Protein AF-D4CL97-F1 (afdb_monomer_lite)

Sequence (108 aa):
MAITSFSILLARKRGILSPALLASEILDQLEDGDRILISEGCTHQRQCGDIGSVQLPRLLKSYTGKELCFRFSSGRSFPEKSELSSFRLSIYCGACDFKKQGVVVWEH

Structure (mmCIF, N/CA/C/O backbone):
data_AF-D4CL97-F1
#
_entry.id   AF-D4CL97-F1
#
loop_
_atom_site.group_PDB
_atom_site.id
_atom_site.type_symbol
_atom_site.label_atom_id
_atom_site.label_alt_id
_atom_site.label_comp_id
_atom_site.label_asym_id
_atom_site.label_entity_id
_atom_site.label_seq_id
_atom_site.pdbx_PDB_ins_code
_atom_site.Cartn_x
_atom_site.Cartn_y
_atom_site.Cartn_z
_atom_site.occupancy
_atom_site.B_iso_or_equiv
_atom_site.auth_seq_id
_atom_site.auth_comp_id
_atom_site.auth_asym_id
_atom_site.auth_atom_id
_atom_site.pdbx_PDB_model_num
ATOM 1 N N . MET A 1 1 ? -3.916 -26.891 -12.371 1.00 56.81 1 MET A N 1
ATOM 2 C CA . MET A 1 1 ? -3.296 -25.929 -13.311 1.00 56.81 1 MET A CA 1
ATOM 3 C C . MET A 1 1 ? -2.985 -24.663 -12.528 1.00 56.81 1 MET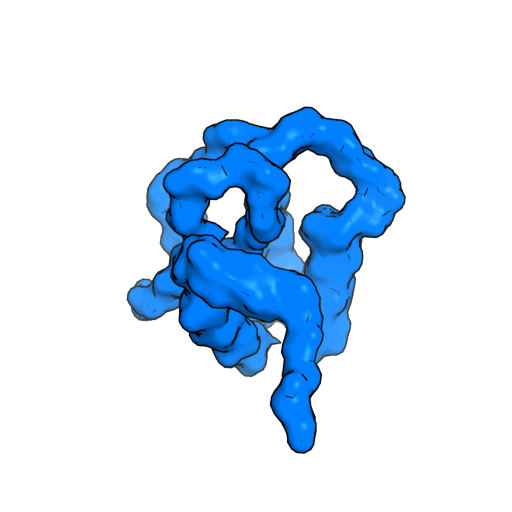 A C 1
ATOM 5 O O . MET A 1 1 ? -3.852 -24.239 -11.776 1.00 56.81 1 MET A O 1
ATOM 9 N N . ALA A 1 2 ? -1.780 -24.101 -12.628 1.00 83.81 2 ALA A N 1
ATOM 10 C CA . ALA A 1 2 ? -1.453 -22.849 -11.942 1.00 83.81 2 ALA A CA 1
ATOM 11 C C . ALA A 1 2 ? -1.884 -21.658 -12.814 1.00 83.81 2 ALA A C 1
ATOM 13 O O . ALA A 1 2 ? -1.447 -21.553 -13.958 1.00 83.81 2 ALA A O 1
ATOM 14 N N . ILE A 1 3 ? -2.747 -20.788 -12.285 1.00 89.94 3 ILE A N 1
ATOM 15 C CA . ILE A 1 3 ? -3.179 -19.539 -12.929 1.00 89.94 3 ILE A CA 1
ATOM 16 C C . ILE A 1 3 ? -2.540 -18.372 -12.176 1.00 89.94 3 ILE A C 1
ATOM 18 O O . ILE A 1 3 ? -2.451 -18.385 -10.951 1.00 89.94 3 ILE A O 1
ATOM 22 N N . THR A 1 4 ? -2.079 -17.361 -12.908 1.00 92.50 4 THR A N 1
ATOM 23 C CA . THR A 1 4 ? -1.539 -16.125 -12.336 1.00 92.50 4 THR A CA 1
ATOM 24 C C . THR A 1 4 ? -1.888 -14.937 -13.227 1.00 92.50 4 THR A C 1
ATOM 26 O O . THR A 1 4 ? -2.221 -15.115 -14.399 1.00 92.50 4 THR A O 1
ATOM 29 N N . SER A 1 5 ? -1.827 -13.725 -12.679 1.00 91.94 5 SER A N 1
ATOM 30 C CA . SER A 1 5 ? -2.069 -12.496 -13.434 1.00 91.94 5 SER A CA 1
ATOM 31 C C . SER A 1 5 ? -0.763 -11.899 -13.961 1.00 91.94 5 SER A C 1
ATOM 33 O O . SER A 1 5 ? 0.326 -12.137 -13.429 1.00 91.94 5 SER A O 1
ATOM 35 N N . PHE A 1 6 ? -0.877 -11.057 -14.990 1.00 89.88 6 PHE A N 1
ATOM 36 C CA . PHE A 1 6 ? 0.254 -10.288 -15.512 1.00 89.88 6 PHE A CA 1
ATOM 37 C C . PHE A 1 6 ? 0.950 -9.464 -14.415 1.00 89.88 6 PHE A C 1
ATOM 39 O O . PHE A 1 6 ? 2.177 -9.418 -14.367 1.00 89.88 6 PHE A O 1
ATOM 46 N N . SER A 1 7 ? 0.182 -8.874 -13.495 1.00 85.44 7 SER A N 1
ATOM 47 C CA . SER A 1 7 ? 0.708 -8.049 -12.403 1.00 85.44 7 SER A CA 1
ATOM 48 C C . SER A 1 7 ? 1.610 -8.838 -11.451 1.00 85.44 7 SER A C 1
ATOM 50 O O . SER A 1 7 ? 2.677 -8.350 -11.083 1.00 85.44 7 SER A O 1
ATOM 52 N N . ILE A 1 8 ? 1.238 -10.077 -11.107 1.00 89.56 8 ILE A N 1
ATOM 53 C CA . ILE A 1 8 ? 2.057 -10.952 -10.251 1.00 89.56 8 ILE A CA 1
ATOM 54 C C . ILE A 1 8 ? 3.350 -11.363 -10.970 1.00 89.56 8 ILE A C 1
ATOM 56 O O . ILE A 1 8 ? 4.433 -11.324 -10.379 1.00 89.56 8 ILE A O 1
ATOM 60 N N . LEU A 1 9 ? 3.272 -11.684 -12.266 1.00 90.56 9 LEU A N 1
ATOM 61 C CA . LEU A 1 9 ? 4.456 -11.988 -13.076 1.00 90.56 9 LEU A CA 1
ATOM 62 C C . LEU A 1 9 ? 5.401 -10.786 -13.196 1.00 90.56 9 LEU A C 1
ATOM 64 O O . LEU A 1 9 ? 6.615 -10.941 -13.051 1.00 90.56 9 LEU A O 1
ATOM 68 N N . LEU A 1 10 ? 4.865 -9.585 -13.427 1.00 85.88 10 LEU A N 1
ATOM 69 C CA . LEU A 1 10 ? 5.650 -8.357 -13.532 1.00 85.88 10 LEU A CA 1
ATOM 70 C C . LEU A 1 10 ? 6.319 -8.003 -12.199 1.00 85.88 10 LEU A C 1
ATOM 72 O O . LEU A 1 10 ? 7.505 -7.666 -12.187 1.00 85.88 10 LEU A O 1
ATOM 76 N N . ALA A 1 11 ? 5.594 -8.136 -11.085 1.00 85.00 11 ALA A N 1
ATOM 77 C CA . ALA A 1 11 ? 6.134 -7.938 -9.744 1.00 85.00 11 ALA A CA 1
ATOM 78 C C . ALA A 1 11 ? 7.304 -8.891 -9.465 1.00 85.00 11 ALA A C 1
ATOM 80 O O . ALA A 1 11 ? 8.351 -8.465 -8.970 1.00 85.00 11 ALA A O 1
ATOM 81 N N . ARG A 1 12 ? 7.171 -10.166 -9.858 1.00 88.44 12 ARG A N 1
ATOM 82 C CA . ARG A 1 12 ? 8.250 -11.155 -9.735 1.00 88.44 12 ARG A CA 1
ATOM 83 C C . ARG A 1 12 ? 9.449 -10.790 -10.600 1.00 88.44 12 ARG A C 1
ATOM 85 O O . ARG A 1 12 ? 10.568 -10.757 -10.102 1.00 88.44 12 ARG A O 1
ATOM 92 N N . LYS A 1 13 ? 9.216 -10.465 -11.877 1.00 87.88 13 LYS A N 1
ATOM 93 C CA . LYS A 1 13 ? 10.267 -10.071 -12.830 1.00 87.88 13 LYS A CA 1
ATOM 94 C C . LYS A 1 13 ? 11.044 -8.838 -12.359 1.00 87.88 13 LYS A C 1
ATOM 96 O O . LYS A 1 13 ? 12.228 -8.718 -12.653 1.00 87.88 13 LYS A O 1
ATOM 101 N N . ARG A 1 14 ? 10.390 -7.927 -11.635 1.00 81.38 14 ARG A N 1
ATOM 102 C CA . ARG A 1 14 ? 10.997 -6.701 -11.098 1.00 81.38 14 ARG A CA 1
ATOM 103 C C . ARG A 1 14 ? 11.575 -6.843 -9.689 1.00 81.38 14 ARG A C 1
ATOM 105 O O . ARG A 1 14 ? 12.119 -5.870 -9.180 1.00 81.38 14 ARG A O 1
ATOM 112 N N . GLY A 1 15 ? 11.476 -8.022 -9.075 1.00 83.94 15 GLY A N 1
ATOM 113 C CA . GLY A 1 15 ? 11.998 -8.275 -7.729 1.00 83.94 15 GLY A CA 1
ATOM 114 C C . GLY A 1 15 ? 11.184 -7.636 -6.600 1.00 83.94 15 GLY A C 1
ATOM 115 O O . GLY A 1 15 ? 11.674 -7.548 -5.483 1.00 83.94 15 GLY A O 1
ATOM 116 N N . ILE A 1 16 ? 9.950 -7.196 -6.867 1.00 83.25 16 ILE A N 1
ATOM 117 C CA . ILE A 1 16 ? 9.086 -6.541 -5.867 1.00 83.25 16 ILE A CA 1
ATOM 118 C C . ILE A 1 16 ? 8.004 -7.469 -5.301 1.00 83.25 16 ILE A C 1
ATOM 120 O O . ILE A 1 16 ? 7.291 -7.067 -4.390 1.00 83.25 16 ILE A O 1
ATOM 124 N N . LEU A 1 17 ? 7.868 -8.700 -5.814 1.00 87.69 17 LEU A N 1
ATOM 125 C CA . LEU A 1 17 ? 6.824 -9.626 -5.360 1.00 87.69 17 LEU A CA 1
ATOM 126 C C . LEU A 1 17 ? 6.982 -10.011 -3.883 1.00 87.69 17 LEU A C 1
ATOM 128 O O . LEU A 1 17 ? 6.013 -9.901 -3.147 1.00 87.69 17 LEU A O 1
ATOM 132 N N . SER A 1 18 ? 8.171 -10.434 -3.437 1.00 89.12 18 SER A N 1
ATOM 133 C CA . SER A 1 18 ? 8.354 -10.853 -2.037 1.00 89.12 18 SER A CA 1
ATOM 134 C C . SER A 1 18 ? 8.116 -9.705 -1.047 1.00 89.12 18 SER A C 1
ATOM 136 O O . SER A 1 18 ? 7.329 -9.893 -0.125 1.00 89.12 18 SER A O 1
ATOM 138 N N . PRO A 1 19 ? 8.677 -8.496 -1.257 1.00 83.75 19 PRO A N 1
ATOM 139 C CA . PRO A 1 19 ? 8.327 -7.339 -0.435 1.00 83.75 19 PRO A CA 1
ATOM 140 C C . PRO A 1 19 ? 6.833 -6.986 -0.462 1.00 83.75 19 PRO A C 1
ATOM 142 O O . PRO A 1 19 ? 6.281 -6.597 0.559 1.00 83.75 19 PRO A O 1
ATOM 145 N N . ALA A 1 20 ? 6.161 -7.122 -1.612 1.00 86.19 20 ALA A N 1
ATOM 146 C CA . ALA A 1 20 ? 4.727 -6.852 -1.716 1.00 86.19 20 ALA A CA 1
ATOM 147 C C . ALA A 1 20 ? 3.875 -7.875 -0.948 1.00 86.19 20 ALA A C 1
ATOM 149 O O . ALA A 1 20 ? 2.846 -7.501 -0.394 1.00 86.19 20 ALA A O 1
ATOM 150 N N . LEU A 1 21 ? 4.303 -9.141 -0.893 1.00 89.06 21 LEU A N 1
ATOM 151 C CA . LEU A 1 21 ? 3.655 -10.169 -0.076 1.00 89.06 21 LEU A CA 1
ATOM 152 C C . LEU A 1 21 ? 3.792 -9.844 1.416 1.00 89.06 21 LEU A C 1
ATOM 154 O O . LEU A 1 21 ? 2.781 -9.776 2.104 1.00 89.06 21 LEU A O 1
ATOM 158 N N . LEU A 1 22 ? 4.999 -9.524 1.886 1.00 86.94 22 LEU A N 1
ATOM 159 C CA . LEU A 1 22 ? 5.214 -9.103 3.277 1.00 86.94 22 LEU A CA 1
ATOM 160 C C . LEU A 1 22 ? 4.392 -7.853 3.631 1.00 86.94 22 LEU A C 1
ATOM 162 O O . LEU A 1 22 ? 3.726 -7.804 4.658 1.00 86.94 22 LEU A O 1
ATOM 166 N N . ALA A 1 23 ? 4.366 -6.856 2.744 1.00 84.19 23 ALA A N 1
ATOM 167 C CA . ALA A 1 23 ? 3.544 -5.663 2.927 1.00 84.19 23 ALA A CA 1
ATOM 168 C C . ALA A 1 23 ? 2.040 -5.982 3.006 1.00 84.19 23 ALA A C 1
ATOM 170 O O . ALA A 1 23 ? 1.308 -5.286 3.706 1.00 84.19 23 ALA A O 1
ATOM 171 N N . SER A 1 24 ? 1.575 -7.019 2.300 1.00 88.06 24 SER A N 1
ATOM 172 C CA . SER A 1 24 ? 0.175 -7.448 2.366 1.00 88.06 24 SER A CA 1
ATOM 173 C C . SER A 1 24 ? -0.193 -8.065 3.717 1.00 88.06 24 SER A C 1
ATOM 175 O O . SER A 1 24 ? -1.299 -7.834 4.189 1.00 88.06 24 SER A O 1
ATOM 177 N N . GLU A 1 25 ? 0.741 -8.749 4.384 1.00 89.69 25 GLU A N 1
ATOM 178 C CA . GLU A 1 25 ? 0.539 -9.313 5.729 1.00 89.69 25 GLU A CA 1
ATOM 179 C C . GLU A 1 25 ? 0.451 -8.224 6.812 1.00 89.69 25 GLU A C 1
ATOM 181 O O . GLU A 1 25 ? -0.222 -8.392 7.828 1.00 89.69 25 GLU A O 1
ATOM 186 N N . ILE A 1 26 ? 1.091 -7.071 6.586 1.00 89.44 26 ILE A N 1
ATOM 187 C CA . ILE A 1 26 ? 1.017 -5.910 7.488 1.00 89.44 26 ILE A CA 1
ATOM 188 C C . ILE A 1 26 ? -0.373 -5.263 7.468 1.00 89.44 26 ILE A C 1
ATOM 190 O O . ILE A 1 26 ? -0.742 -4.604 8.438 1.00 89.44 26 ILE A O 1
ATOM 194 N N . LEU A 1 27 ? -1.167 -5.450 6.406 1.00 91.19 27 LEU A N 1
ATOM 195 C CA . LEU A 1 27 ? -2.491 -4.827 6.293 1.00 91.19 27 LEU A CA 1
ATOM 196 C C . LEU A 1 27 ? -3.417 -5.209 7.451 1.00 91.19 27 LEU A C 1
ATOM 198 O O . LEU A 1 27 ? -4.152 -4.354 7.942 1.00 91.19 27 LEU A O 1
ATOM 202 N N . ASP A 1 28 ? -3.331 -6.455 7.918 1.00 92.69 28 ASP A N 1
ATOM 203 C CA . ASP A 1 28 ? -4.130 -6.966 9.038 1.00 92.69 28 ASP A CA 1
ATOM 204 C C . ASP A 1 28 ? -3.667 -6.415 10.402 1.00 92.69 28 ASP A C 1
ATOM 206 O O . ASP A 1 28 ? -4.364 -6.556 11.404 1.00 92.69 28 ASP A O 1
ATOM 210 N N . GLN A 1 29 ? -2.498 -5.771 10.444 1.00 93.81 29 GLN A N 1
ATOM 211 C CA . GLN A 1 29 ? -1.884 -5.184 11.639 1.00 93.81 29 GLN A CA 1
ATOM 212 C C . GLN A 1 29 ? -1.998 -3.655 11.671 1.00 93.81 29 GLN A C 1
ATOM 214 O O . GLN A 1 29 ? -1.370 -3.019 12.518 1.00 93.81 29 GLN A O 1
ATOM 219 N N . LEU A 1 30 ? -2.721 -3.054 10.720 1.00 94.94 30 LEU A N 1
ATOM 220 C CA . LEU A 1 30 ? -2.919 -1.610 10.687 1.00 94.94 30 LEU A CA 1
ATOM 221 C C . LEU A 1 30 ? -3.891 -1.160 11.783 1.00 94.94 30 LEU A C 1
ATOM 223 O O . LEU A 1 30 ? -4.916 -1.795 12.049 1.00 94.94 30 LEU A O 1
ATOM 227 N N . GLU A 1 31 ? -3.586 -0.011 12.369 1.00 96.31 31 GLU A N 1
ATOM 228 C CA . GLU A 1 31 ? -4.359 0.632 13.425 1.00 96.31 31 GLU A CA 1
ATOM 229 C C . GLU A 1 31 ? -4.937 1.977 12.965 1.00 96.31 31 GLU A C 1
ATOM 231 O O . GLU A 1 31 ? -4.564 2.543 11.934 1.00 96.31 31 GLU A O 1
ATOM 236 N N . ASP A 1 32 ? -5.896 2.500 13.729 1.00 97.75 32 ASP A N 1
ATOM 237 C CA . ASP A 1 32 ? -6.438 3.830 13.465 1.00 97.75 32 ASP A CA 1
ATOM 238 C C . ASP A 1 32 ? -5.346 4.892 13.637 1.00 97.75 32 ASP A C 1
ATOM 240 O O . ASP A 1 32 ? -4.570 4.875 14.589 1.00 97.75 32 ASP A O 1
ATOM 244 N N . GLY A 1 33 ? -5.290 5.842 12.705 1.00 96.31 33 GLY A N 1
ATOM 245 C CA . GLY A 1 33 ? -4.268 6.884 12.677 1.00 96.31 33 GLY A CA 1
ATOM 246 C C . GLY A 1 33 ? -2.968 6.485 11.975 1.00 96.31 33 GLY A C 1
ATOM 247 O O . GLY A 1 33 ? -2.154 7.375 11.706 1.00 96.31 33 GLY A O 1
ATOM 248 N N . ASP A 1 34 ? -2.789 5.212 11.598 1.00 95.75 34 ASP A N 1
ATOM 249 C CA . ASP A 1 34 ? -1.592 4.777 10.880 1.00 95.75 34 ASP A CA 1
ATOM 250 C C . ASP A 1 34 ? -1.392 5.565 9.587 1.00 95.75 34 ASP A C 1
ATOM 252 O O . ASP A 1 34 ? -2.311 5.806 8.792 1.00 95.75 34 ASP A O 1
ATOM 256 N N . ARG A 1 35 ? -0.143 5.979 9.368 1.00 94.62 35 ARG A N 1
ATOM 257 C CA . ARG A 1 35 ? 0.230 6.797 8.219 1.00 94.62 35 ARG A CA 1
ATOM 258 C C . ARG A 1 35 ? 0.643 5.912 7.056 1.00 94.62 35 ARG A C 1
ATOM 260 O O . ARG A 1 35 ? 1.599 5.146 7.156 1.00 94.62 35 ARG A O 1
ATOM 267 N N . ILE A 1 36 ? -0.024 6.097 5.923 1.00 92.50 36 ILE A N 1
ATOM 268 C CA . ILE A 1 36 ? 0.211 5.350 4.689 1.00 92.50 36 ILE A CA 1
ATOM 269 C C . ILE A 1 36 ? 0.709 6.310 3.611 1.00 92.50 36 ILE A C 1
ATOM 271 O O . ILE A 1 36 ? 0.030 7.281 3.264 1.00 92.50 36 ILE A O 1
ATOM 275 N N . LEU A 1 37 ? 1.896 6.050 3.069 1.00 90.44 37 LEU A N 1
ATOM 276 C CA . LEU A 1 37 ? 2.432 6.785 1.926 1.00 90.44 37 LEU A CA 1
ATOM 277 C C . LEU A 1 37 ? 2.015 6.088 0.630 1.00 90.44 37 LEU A C 1
ATOM 279 O O . LEU A 1 37 ? 2.275 4.904 0.458 1.00 90.44 37 LEU A O 1
ATOM 283 N N . ILE A 1 38 ? 1.427 6.826 -0.309 1.00 88.69 38 ILE A N 1
ATOM 284 C CA . ILE A 1 38 ? 1.157 6.357 -1.670 1.00 88.69 38 ILE A CA 1
ATOM 285 C C . ILE A 1 38 ? 1.942 7.239 -2.643 1.00 88.69 38 ILE A C 1
ATOM 287 O O . ILE A 1 38 ? 1.658 8.430 -2.795 1.00 88.69 38 ILE A O 1
ATOM 291 N N . SER A 1 39 ? 2.962 6.668 -3.281 1.00 83.75 39 SER A N 1
ATOM 292 C CA . SER A 1 39 ? 3.879 7.394 -4.164 1.00 83.75 39 SER A CA 1
ATOM 293 C C . SER A 1 39 ? 3.794 6.897 -5.606 1.00 83.75 39 SER A C 1
ATOM 295 O O . SER A 1 39 ? 3.838 5.697 -5.887 1.00 83.75 39 SER A O 1
ATOM 297 N N . GLU A 1 40 ? 3.694 7.833 -6.546 1.00 77.31 40 GLU A N 1
ATOM 298 C CA . GLU A 1 40 ? 3.624 7.541 -7.975 1.00 77.31 40 GLU A CA 1
ATOM 299 C C . GLU A 1 40 ? 4.837 8.113 -8.708 1.00 77.31 40 GLU A C 1
ATOM 301 O O . GLU A 1 40 ? 5.037 9.321 -8.762 1.00 77.31 40 GLU A O 1
ATOM 306 N N . GLY A 1 41 ? 5.640 7.256 -9.344 1.00 68.19 41 GLY A N 1
ATOM 307 C CA . GLY A 1 41 ? 6.866 7.681 -10.039 1.00 68.19 41 GLY A CA 1
ATOM 308 C C . GLY A 1 41 ? 6.651 8.434 -11.359 1.00 68.19 41 GLY A C 1
ATOM 309 O O . GLY A 1 41 ? 7.621 8.792 -12.024 1.00 68.19 41 GLY A O 1
ATOM 310 N N . CYS A 1 42 ? 5.403 8.663 -11.773 1.00 65.12 42 CYS A N 1
ATOM 311 C CA . CYS A 1 42 ? 5.071 9.369 -13.007 1.00 65.12 42 CYS A CA 1
ATOM 312 C C . CYS A 1 42 ? 4.545 10.778 -12.704 1.00 65.12 42 CYS A C 1
ATOM 314 O O . CYS A 1 42 ? 3.909 11.014 -11.683 1.00 65.12 42 CYS A O 1
ATOM 316 N N . THR A 1 43 ? 4.846 11.730 -13.585 1.00 59.12 43 THR A N 1
ATOM 317 C CA . THR A 1 43 ? 4.436 13.139 -13.460 1.00 59.12 43 THR A CA 1
ATOM 318 C C . THR A 1 43 ? 3.168 13.452 -14.251 1.00 59.12 43 THR A C 1
ATOM 320 O O . THR A 1 43 ? 2.849 14.623 -14.442 1.00 59.12 43 THR A O 1
ATOM 323 N N . HIS A 1 44 ? 2.479 12.437 -14.785 1.00 59.75 44 HIS A N 1
ATOM 324 C CA . HIS A 1 44 ? 1.273 12.677 -15.568 1.00 59.75 44 HIS A CA 1
ATOM 325 C C . HIS A 1 44 ? 0.109 13.065 -14.652 1.00 59.75 44 HIS A C 1
ATOM 327 O O . HIS A 1 44 ? 0.053 12.690 -13.481 1.00 59.75 44 HIS A O 1
ATOM 333 N N . GLN A 1 45 ? -0.801 13.863 -15.200 1.00 54.19 45 GLN A N 1
ATOM 334 C CA . GLN A 1 45 ? -1.929 14.422 -14.474 1.00 54.19 45 GLN A CA 1
ATOM 335 C C . GLN A 1 45 ? -2.846 13.300 -13.981 1.00 54.19 45 GLN A C 1
ATOM 337 O O . GLN A 1 45 ? -3.337 12.505 -14.784 1.00 54.19 45 GLN A O 1
ATOM 342 N N . ARG A 1 46 ? -3.069 13.244 -12.662 1.00 59.69 46 ARG A N 1
ATOM 343 C CA . ARG A 1 46 ? -3.993 12.292 -12.040 1.00 59.69 46 ARG A CA 1
ATOM 344 C C . ARG A 1 46 ? -5.348 12.382 -12.723 1.00 59.69 46 ARG A C 1
ATOM 346 O O . ARG A 1 46 ? -5.960 13.449 -12.774 1.00 59.69 46 ARG A O 1
ATOM 353 N N . GLN A 1 47 ? -5.789 11.260 -13.272 1.00 59.91 47 GLN A N 1
ATOM 354 C CA . GLN A 1 47 ? -7.134 11.147 -13.809 1.00 59.91 47 GLN A CA 1
ATOM 355 C C . GLN A 1 47 ? -8.120 11.148 -12.638 1.00 59.91 47 GLN A C 1
ATOM 357 O O . GLN A 1 47 ? -7.828 10.618 -11.568 1.00 59.91 47 GLN A O 1
ATOM 362 N N . CYS A 1 48 ? -9.292 11.754 -12.822 1.00 62.28 48 CYS A N 1
ATOM 363 C CA . CYS A 1 48 ? -10.329 11.713 -11.797 1.00 62.28 48 CYS A CA 1
ATOM 364 C C . CYS A 1 48 ? -10.701 10.245 -11.515 1.00 62.28 48 CYS A C 1
ATOM 366 O O . CYS A 1 48 ? -11.100 9.529 -12.432 1.00 62.28 48 CYS A O 1
ATOM 368 N N . GLY A 1 49 ? -10.548 9.789 -10.267 1.00 63.25 49 GLY A N 1
ATOM 369 C CA . GLY A 1 49 ? -10.834 8.399 -9.886 1.00 63.25 49 GLY A CA 1
ATOM 370 C C . GLY A 1 49 ? -9.679 7.411 -10.085 1.00 63.25 49 GLY A C 1
ATOM 371 O O . GLY A 1 49 ? -9.929 6.208 -10.211 1.00 63.25 49 GLY A O 1
ATOM 372 N N . ASP A 1 50 ? -8.432 7.886 -10.119 1.00 79.44 50 ASP A N 1
ATOM 373 C CA . ASP A 1 50 ? -7.264 7.030 -10.314 1.00 79.44 50 ASP A CA 1
ATOM 374 C C . ASP A 1 50 ? -7.070 5.989 -9.195 1.00 79.44 50 ASP A C 1
ATOM 376 O O . ASP A 1 50 ? -7.520 6.129 -8.049 1.00 79.44 50 ASP A O 1
ATOM 380 N N . ILE A 1 51 ? -6.389 4.901 -9.558 1.00 82.50 51 ILE A N 1
ATOM 381 C CA . ILE A 1 51 ? -6.161 3.761 -8.667 1.00 82.50 51 ILE A CA 1
ATOM 382 C C . ILE A 1 51 ? -5.343 4.190 -7.444 1.00 82.50 51 ILE A C 1
ATOM 384 O O . ILE A 1 51 ? -5.670 3.783 -6.331 1.00 82.50 51 ILE A O 1
ATOM 388 N N . GLY A 1 52 ? -4.321 5.027 -7.643 1.00 82.75 52 GLY A N 1
ATOM 389 C CA . GLY A 1 52 ? -3.389 5.469 -6.610 1.00 82.75 52 GLY A CA 1
ATOM 390 C C . GLY A 1 52 ? -4.047 6.329 -5.539 1.00 82.75 52 GLY A C 1
ATOM 391 O O . GLY A 1 52 ? -3.924 6.046 -4.350 1.00 82.75 52 GLY A O 1
ATOM 392 N N . SER A 1 53 ? -4.759 7.376 -5.948 1.00 84.50 53 SER A N 1
ATOM 393 C CA . SER A 1 53 ? -5.249 8.408 -5.035 1.00 84.50 53 SER A CA 1
ATOM 394 C C . SER A 1 53 ? -6.701 8.242 -4.589 1.00 84.50 53 SER A C 1
ATOM 396 O O . SER A 1 53 ? -7.105 8.853 -3.600 1.00 84.50 53 SER A O 1
ATOM 398 N N . VAL A 1 54 ? -7.477 7.375 -5.256 1.00 88.56 54 VAL A N 1
ATOM 399 C CA . VAL A 1 54 ? -8.898 7.165 -4.936 1.00 8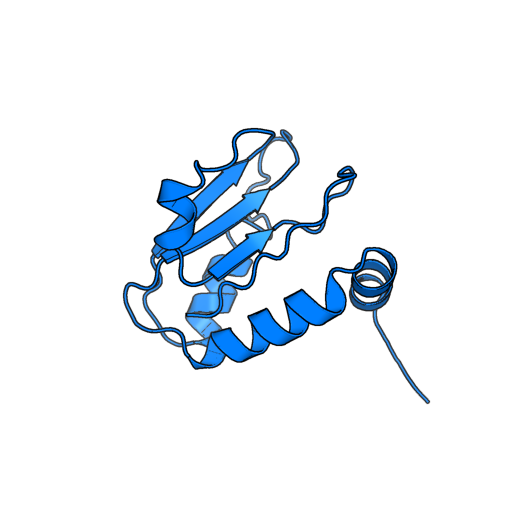8.56 54 VAL A CA 1
ATOM 400 C C . VAL A 1 54 ? -9.212 5.714 -4.595 1.00 88.56 54 VAL A C 1
ATOM 402 O O . VAL A 1 54 ? -9.741 5.443 -3.516 1.00 88.56 54 VAL A O 1
ATOM 405 N N . GLN A 1 55 ? -8.921 4.772 -5.493 1.00 89.88 55 GLN A N 1
ATOM 406 C CA . GLN A 1 55 ? -9.399 3.395 -5.319 1.00 89.88 55 GLN A CA 1
ATOM 407 C C . GLN A 1 55 ? -8.622 2.647 -4.234 1.00 89.88 55 GLN A C 1
ATOM 409 O O . GLN A 1 55 ? -9.243 2.008 -3.390 1.00 89.88 55 GLN A O 1
ATOM 414 N N . LEU A 1 56 ? -7.290 2.770 -4.203 1.00 91.12 56 LEU A N 1
ATOM 415 C CA . LEU A 1 56 ? -6.452 2.132 -3.186 1.00 91.12 56 LEU A CA 1
ATOM 416 C C . LEU A 1 56 ? -6.764 2.631 -1.768 1.00 91.12 56 LEU A C 1
ATOM 418 O O . LEU A 1 56 ? -7.011 1.784 -0.912 1.00 91.12 56 LEU A O 1
ATOM 422 N N . PRO A 1 57 ? -6.848 3.949 -1.489 1.00 93.00 57 PRO A N 1
ATOM 423 C CA . PRO A 1 57 ? -7.254 4.428 -0.169 1.00 93.00 57 PRO A CA 1
ATOM 424 C C . PRO A 1 57 ? -8.615 3.891 0.281 1.00 93.00 57 PRO A C 1
ATOM 426 O O . PRO A 1 57 ? -8.765 3.475 1.427 1.00 93.00 57 PRO A O 1
ATOM 429 N N . ARG A 1 58 ? -9.606 3.860 -0.623 1.00 94.62 58 ARG A N 1
ATOM 430 C CA . ARG A 1 58 ? -10.936 3.307 -0.325 1.00 94.62 58 ARG A CA 1
ATOM 431 C C . ARG A 1 58 ? -10.877 1.813 -0.035 1.00 94.62 58 ARG A C 1
ATOM 433 O O . ARG A 1 58 ? -11.497 1.368 0.925 1.00 94.62 58 ARG A O 1
ATOM 440 N N . LEU A 1 59 ? -10.132 1.058 -0.841 1.00 94.19 59 LEU A N 1
ATOM 441 C CA . LEU A 1 59 ? -9.959 -0.378 -0.657 1.00 94.19 59 LEU A CA 1
ATOM 442 C C . LEU A 1 59 ? -9.290 -0.682 0.684 1.00 94.19 59 LEU A C 1
ATOM 444 O O . LEU A 1 59 ? -9.777 -1.542 1.403 1.00 94.19 59 LEU A O 1
ATOM 448 N N . LEU A 1 60 ? -8.230 0.048 1.042 1.00 94.25 60 LEU A N 1
ATOM 449 C CA . LEU A 1 60 ? -7.531 -0.130 2.314 1.00 94.25 60 LEU A CA 1
ATOM 450 C C . LEU A 1 60 ? -8.456 0.135 3.498 1.00 94.25 60 LEU A C 1
ATOM 452 O O . LEU A 1 60 ? -8.591 -0.737 4.346 1.00 94.25 60 LEU A O 1
ATOM 456 N N . LYS A 1 61 ? -9.160 1.275 3.516 1.00 95.69 61 LYS A N 1
ATOM 457 C CA . LYS A 1 61 ? -10.139 1.567 4.576 1.00 95.69 61 LYS A CA 1
ATOM 458 C C . LYS A 1 61 ? -11.237 0.506 4.656 1.00 95.69 61 LYS A C 1
ATOM 460 O O . LYS A 1 61 ? -11.606 0.084 5.744 1.00 95.69 61 LYS A O 1
ATOM 465 N N . SER A 1 62 ? -11.756 0.067 3.508 1.00 96.62 62 SER A N 1
ATOM 466 C CA . SER A 1 62 ? -12.811 -0.949 3.457 1.00 96.62 62 SER A CA 1
ATOM 467 C C . SER A 1 62 ? -12.332 -2.323 3.916 1.00 96.62 62 SER A C 1
ATOM 469 O O . SER A 1 62 ? -13.123 -3.063 4.488 1.00 96.62 62 SER A O 1
ATOM 471 N N . TYR A 1 63 ? -11.086 -2.683 3.614 1.00 95.88 63 TYR A N 1
ATOM 472 C CA . TYR A 1 63 ? -10.505 -3.970 3.976 1.00 95.88 63 TYR A CA 1
ATOM 473 C C . TYR A 1 63 ? -10.166 -4.021 5.468 1.00 95.88 63 TYR A C 1
ATOM 475 O O . TYR A 1 63 ? -10.539 -4.971 6.145 1.00 95.88 63 TYR A O 1
ATOM 483 N N . THR A 1 64 ? -9.500 -2.986 5.989 1.00 95.50 64 THR A N 1
ATOM 484 C CA . THR A 1 64 ? -9.034 -2.964 7.384 1.00 95.50 64 THR A CA 1
ATOM 485 C C . THR A 1 64 ? -10.114 -2.530 8.374 1.00 95.50 64 THR A C 1
ATOM 487 O O . THR A 1 64 ? -10.017 -2.829 9.562 1.00 95.50 64 THR A O 1
ATOM 490 N N . GLY A 1 65 ? -11.122 -1.781 7.915 1.00 97.06 65 GLY A N 1
ATOM 491 C CA . GLY A 1 65 ? -12.093 -1.119 8.787 1.00 97.06 65 GLY A CA 1
ATOM 492 C C . GL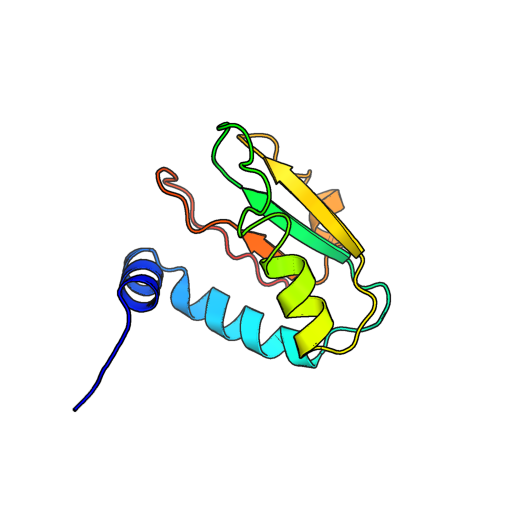Y A 1 65 ? -11.489 0.003 9.641 1.00 97.06 65 GLY A C 1
ATOM 493 O O . GLY A 1 65 ? -12.089 0.364 10.651 1.00 97.06 65 GLY A O 1
ATOM 494 N N . LYS A 1 66 ? -10.308 0.524 9.271 1.00 97.44 66 LYS A N 1
ATOM 495 C CA . LYS A 1 66 ? -9.554 1.535 10.033 1.00 97.44 66 LYS A CA 1
ATOM 496 C C . LYS A 1 66 ? -9.599 2.924 9.406 1.00 97.44 66 LYS A C 1
ATOM 498 O O . LYS A 1 66 ? -9.617 3.084 8.181 1.00 97.44 66 LYS A O 1
ATOM 503 N N . GLU A 1 67 ? -9.494 3.942 10.251 1.00 97.00 67 GLU A N 1
ATOM 504 C CA . GLU A 1 67 ? -9.289 5.330 9.846 1.00 97.00 67 GLU A CA 1
ATOM 505 C C . GLU A 1 67 ? -7.801 5.628 9.630 1.00 97.00 67 GLU A C 1
ATOM 507 O O . GLU A 1 67 ? -7.077 6.061 10.522 1.00 97.00 67 GLU A O 1
ATOM 512 N N . LEU A 1 68 ? -7.343 5.398 8.399 1.00 96.62 68 LEU A N 1
ATOM 513 C CA . LEU A 1 68 ? -5.945 5.569 7.994 1.00 96.62 68 LEU A CA 1
ATOM 514 C C . LEU A 1 68 ? -5.632 6.993 7.499 1.00 96.62 68 LEU A C 1
ATOM 516 O O . LEU A 1 68 ? -6.447 7.636 6.824 1.00 96.62 68 LEU A O 1
ATOM 520 N N . CYS A 1 69 ? -4.404 7.452 7.755 1.00 95.88 69 CYS A N 1
ATOM 521 C CA . CYS A 1 69 ? -3.888 8.752 7.327 1.00 95.88 69 CYS A CA 1
ATOM 522 C C . CYS A 1 69 ? -3.061 8.637 6.037 1.00 95.88 69 CYS A C 1
ATOM 524 O O . CYS A 1 69 ? -1.903 8.222 6.061 1.00 95.88 69 CYS A O 1
ATOM 526 N N . PHE A 1 70 ? -3.610 9.073 4.902 1.00 92.81 70 PHE A N 1
ATOM 527 C CA . PHE A 1 70 ? -2.921 8.977 3.611 1.00 92.81 70 PHE A CA 1
ATOM 528 C C . PHE A 1 70 ? -2.067 10.210 3.289 1.00 92.81 70 PHE A C 1
ATOM 530 O O . PHE A 1 70 ? -2.522 11.353 3.374 1.00 92.81 70 PHE A O 1
ATOM 537 N N . ARG A 1 71 ? -0.831 9.977 2.841 1.00 90.56 71 ARG A N 1
ATOM 538 C CA . ARG A 1 71 ? 0.020 10.976 2.181 1.00 90.56 71 ARG A CA 1
ATOM 539 C C . ARG A 1 71 ? 0.292 10.545 0.752 1.00 90.56 71 ARG A C 1
ATOM 541 O O . ARG A 1 71 ? 0.580 9.381 0.500 1.00 90.56 71 ARG A O 1
ATOM 548 N N . PHE A 1 72 ? 0.252 11.501 -0.168 1.00 87.44 72 PHE A N 1
AT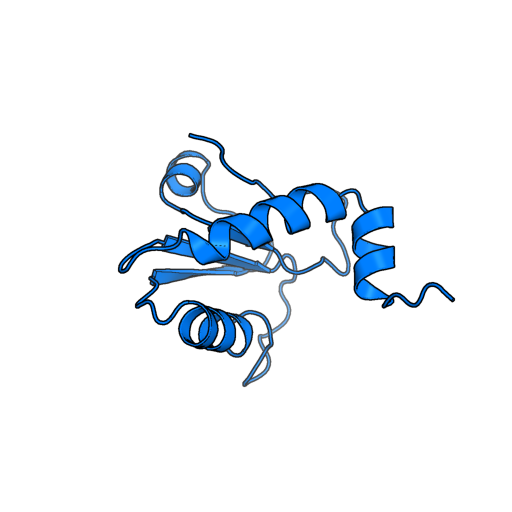OM 549 C CA . PHE A 1 72 ? 0.471 11.245 -1.585 1.00 87.44 72 PHE A CA 1
ATOM 550 C C . PHE A 1 72 ? 1.720 11.966 -2.082 1.00 87.44 72 PHE A C 1
ATOM 552 O O . PHE A 1 72 ? 1.907 13.144 -1.789 1.00 87.44 72 PHE A O 1
ATOM 559 N N . SER A 1 73 ? 2.534 11.281 -2.880 1.00 83.69 73 SER A N 1
ATOM 560 C CA . SER A 1 73 ? 3.695 11.854 -3.575 1.00 83.69 73 SER A CA 1
ATOM 561 C C . SER A 1 73 ? 3.634 11.496 -5.064 1.00 83.69 73 SER A C 1
ATOM 563 O O . SER A 1 73 ? 3.069 10.468 -5.441 1.00 83.69 73 SER A O 1
ATOM 565 N N . SER A 1 74 ? 4.176 12.362 -5.922 1.00 78.44 74 SER A N 1
ATOM 566 C CA . SER A 1 74 ? 4.207 12.154 -7.373 1.00 78.44 74 SER A CA 1
ATOM 567 C C . SER A 1 74 ? 5.523 12.619 -7.996 1.00 78.44 74 SER A C 1
ATOM 569 O O . SER A 1 74 ? 6.133 13.596 -7.552 1.00 78.44 74 SER A O 1
ATOM 571 N N . GLY A 1 75 ? 5.929 11.967 -9.084 1.00 71.38 75 GLY A N 1
ATOM 572 C CA . GLY A 1 75 ? 7.129 12.301 -9.841 1.00 71.38 75 GLY A CA 1
ATOM 573 C C . GLY A 1 75 ? 8.419 11.881 -9.135 1.00 71.38 75 GLY A C 1
ATOM 574 O O . GLY A 1 75 ? 8.529 10.778 -8.610 1.00 71.38 75 GLY A O 1
ATOM 575 N N . ARG A 1 76 ? 9.430 12.759 -9.158 1.00 64.75 76 ARG A N 1
ATOM 576 C CA . ARG A 1 76 ? 10.738 12.521 -8.513 1.00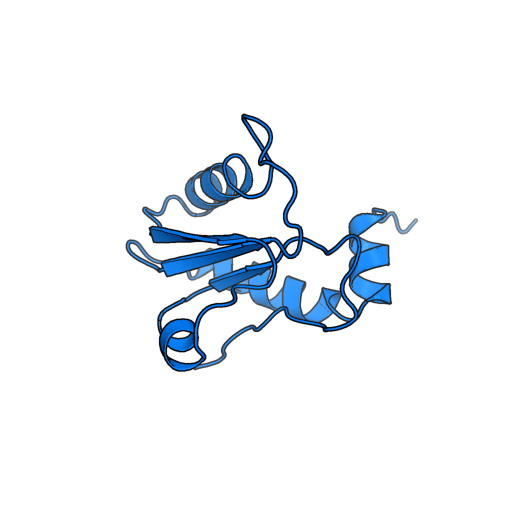 64.75 76 ARG A CA 1
ATOM 577 C C . ARG A 1 76 ? 10.805 13.016 -7.066 1.00 64.75 76 ARG A C 1
ATOM 579 O O . ARG A 1 76 ? 11.834 12.839 -6.423 1.00 64.75 76 ARG A O 1
ATOM 586 N N . SER A 1 77 ? 9.744 13.658 -6.576 1.00 63.56 77 SER A N 1
ATOM 587 C CA . SER A 1 77 ? 9.673 14.134 -5.197 1.00 63.56 77 SER A CA 1
ATOM 588 C C . SER A 1 77 ? 9.301 12.960 -4.301 1.00 63.56 77 SER A C 1
ATOM 590 O O . SER A 1 77 ? 8.138 12.566 -4.207 1.00 63.56 77 SER A O 1
ATOM 592 N N . PHE A 1 78 ? 10.323 12.357 -3.708 1.00 67.06 78 PHE A N 1
ATOM 593 C CA . PHE A 1 78 ? 10.176 11.307 -2.719 1.00 67.06 78 PHE A CA 1
ATOM 594 C C . PHE A 1 78 ? 10.429 11.903 -1.325 1.00 67.06 78 PHE A C 1
ATOM 596 O O . PHE A 1 78 ? 11.323 12.748 -1.223 1.00 67.06 78 PHE A O 1
ATOM 603 N N . PRO A 1 79 ? 9.662 11.532 -0.279 1.00 70.56 79 PRO A N 1
ATOM 604 C CA . PRO A 1 79 ? 9.877 12.067 1.063 1.00 70.56 79 PRO A CA 1
ATOM 605 C C . PRO A 1 79 ? 11.306 11.824 1.548 1.00 70.56 79 PRO A C 1
ATOM 607 O O . PRO A 1 79 ? 11.940 10.827 1.182 1.00 70.56 79 PRO A O 1
ATOM 610 N N . GLU A 1 80 ? 11.810 12.727 2.387 1.00 75.81 80 GLU A N 1
ATOM 611 C CA . GLU A 1 80 ? 13.113 12.540 3.018 1.00 75.81 80 GLU A CA 1
ATOM 612 C C . GLU A 1 80 ? 13.118 11.277 3.885 1.00 75.81 80 GLU A C 1
ATOM 614 O O . GLU A 1 80 ? 12.094 10.865 4.432 1.00 75.81 80 GLU A O 1
ATOM 619 N N . LYS A 1 81 ? 14.289 10.652 4.050 1.00 72.19 81 LYS A N 1
ATOM 620 C CA . LYS A 1 81 ? 14.422 9.399 4.814 1.00 72.19 81 LYS A CA 1
ATOM 621 C C . LYS A 1 81 ? 13.895 9.522 6.252 1.00 72.19 81 LYS A C 1
ATOM 623 O O . LYS A 1 81 ? 13.366 8.551 6.782 1.00 72.19 81 LYS A O 1
ATOM 628 N N . SER A 1 82 ? 14.024 10.704 6.850 1.00 75.44 82 SER A N 1
ATOM 629 C CA . SER A 1 82 ? 13.491 11.059 8.171 1.00 75.44 82 SER A CA 1
ATOM 630 C C . SER A 1 82 ? 11.962 11.031 8.239 1.00 75.44 82 SER A C 1
ATOM 632 O O . SER A 1 82 ? 11.411 10.744 9.294 1.00 75.44 82 SER A O 1
ATOM 634 N N . GLU A 1 83 ? 11.265 11.297 7.134 1.00 78.00 83 GLU A N 1
ATOM 635 C CA . GLU A 1 83 ? 9.807 11.203 7.072 1.00 78.00 83 GLU A CA 1
ATOM 636 C C . GLU A 1 83 ? 9.334 9.771 6.815 1.00 78.00 83 GLU A C 1
ATOM 638 O O . GLU A 1 83 ? 8.230 9.412 7.224 1.00 78.00 83 GLU A O 1
ATOM 643 N N . LEU A 1 84 ? 10.160 8.936 6.172 1.00 80.44 84 LEU A N 1
ATOM 644 C CA . LEU A 1 84 ? 9.804 7.551 5.851 1.00 80.44 84 LEU A CA 1
ATOM 645 C C . LEU A 1 84 ? 9.546 6.696 7.090 1.00 80.44 84 LEU A C 1
ATOM 647 O O . LEU A 1 84 ? 8.641 5.869 7.059 1.00 80.44 84 LEU A O 1
ATOM 651 N N . SER A 1 85 ? 10.278 6.932 8.180 1.00 82.81 85 SER A N 1
ATOM 652 C CA . SER A 1 85 ? 10.065 6.230 9.453 1.00 82.81 85 SER A CA 1
ATOM 653 C C . SER A 1 85 ? 8.721 6.553 10.106 1.00 82.81 85 SER A C 1
ATOM 655 O O . SER A 1 85 ? 8.281 5.827 10.987 1.00 82.81 85 SER A O 1
ATOM 657 N N . SER A 1 86 ? 8.050 7.631 9.685 1.00 87.44 86 SER A N 1
ATOM 658 C CA . SER A 1 86 ? 6.728 7.991 10.207 1.00 87.44 86 SER A CA 1
ATOM 659 C C . SER A 1 86 ? 5.578 7.244 9.530 1.00 87.44 86 SER A C 1
ATOM 661 O O . SER A 1 86 ? 4.433 7.413 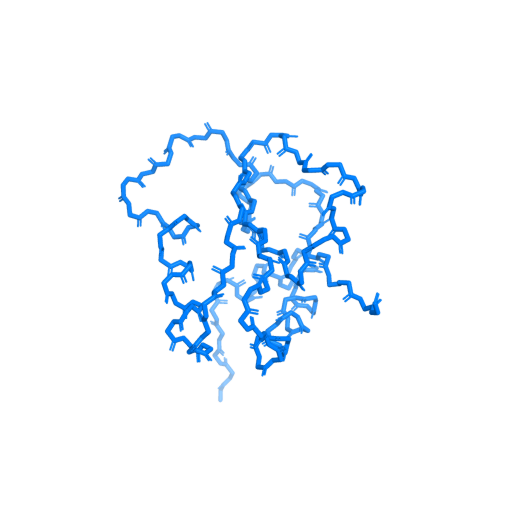9.946 1.00 87.44 86 SER A O 1
ATOM 663 N N . PHE A 1 87 ? 5.850 6.467 8.475 1.00 90.19 87 PHE A N 1
ATOM 664 C CA . PHE A 1 87 ? 4.837 5.714 7.742 1.00 90.19 87 PHE A CA 1
ATOM 665 C C . PHE A 1 87 ? 4.861 4.241 8.133 1.00 90.19 87 PHE A C 1
ATOM 667 O O . PHE A 1 87 ? 5.893 3.583 8.040 1.00 90.19 87 PHE A O 1
ATOM 674 N N . ARG A 1 88 ? 3.687 3.709 8.479 1.00 91.31 88 ARG A N 1
ATOM 675 C CA . ARG A 1 88 ? 3.491 2.284 8.759 1.00 91.31 88 ARG A CA 1
ATOM 676 C C . ARG A 1 88 ? 3.569 1.437 7.489 1.00 91.31 88 ARG A C 1
ATOM 678 O O . ARG A 1 88 ? 4.017 0.298 7.525 1.00 91.31 88 ARG A O 1
ATOM 685 N N . LEU A 1 89 ? 3.148 2.005 6.357 1.00 90.19 89 LEU A N 1
ATOM 686 C CA . LEU A 1 89 ? 3.168 1.345 5.055 1.00 90.19 89 LEU A CA 1
ATOM 687 C C . LEU A 1 89 ? 3.449 2.354 3.940 1.00 90.19 89 LEU A C 1
ATOM 689 O O . LEU A 1 89 ? 2.875 3.444 3.905 1.00 90.19 89 LEU A O 1
ATOM 693 N N . SER A 1 90 ? 4.303 1.964 2.993 1.00 87.88 90 SER A N 1
ATOM 694 C CA . SER A 1 90 ? 4.563 2.717 1.764 1.00 87.88 90 SER A CA 1
ATOM 695 C C . SER A 1 90 ? 4.181 1.897 0.534 1.00 87.88 90 SER A C 1
ATOM 697 O O . SER A 1 90 ? 4.737 0.828 0.287 1.00 87.88 90 SER A O 1
ATOM 699 N N . ILE A 1 91 ? 3.249 2.418 -0.260 1.00 87.31 91 ILE A N 1
ATOM 700 C CA . ILE A 1 91 ? 2.753 1.819 -1.497 1.00 87.31 91 ILE A CA 1
ATOM 701 C C . ILE A 1 91 ? 3.283 2.630 -2.672 1.00 87.31 91 ILE A C 1
ATOM 703 O O . ILE A 1 91 ? 3.061 3.836 -2.776 1.00 87.31 91 ILE A O 1
ATOM 707 N N . TYR A 1 92 ? 3.952 1.948 -3.591 1.00 82.81 92 TYR A N 1
ATOM 708 C CA . TYR A 1 92 ? 4.470 2.558 -4.804 1.00 82.81 92 TYR A CA 1
ATOM 709 C C . TYR A 1 92 ? 3.704 2.047 -6.009 1.00 82.81 92 TYR A C 1
ATOM 711 O O . TYR A 1 92 ? 3.485 0.843 -6.156 1.00 82.81 92 TYR A O 1
ATOM 719 N N . CYS A 1 93 ? 3.338 2.960 -6.907 1.00 75.56 93 CYS A N 1
ATOM 720 C CA . CYS A 1 93 ? 2.818 2.564 -8.207 1.00 75.56 93 CYS A CA 1
ATOM 721 C C . CYS A 1 93 ? 3.854 1.679 -8.907 1.00 75.56 93 CYS A C 1
ATOM 723 O O . CYS A 1 93 ? 5.050 1.980 -8.898 1.00 75.56 93 CYS A O 1
ATOM 725 N N . GLY A 1 94 ? 3.386 0.603 -9.543 1.00 62.38 94 GLY A N 1
ATOM 726 C CA . GLY A 1 94 ? 4.201 -0.421 -10.197 1.00 62.38 94 GLY A CA 1
ATOM 727 C C . GLY A 1 94 ? 5.041 0.060 -11.385 1.00 62.38 94 GLY A C 1
ATOM 728 O O . GLY A 1 94 ? 5.439 -0.779 -12.179 1.00 62.38 94 GLY A O 1
ATOM 729 N N . ALA A 1 95 ? 5.308 1.364 -11.509 1.00 56.09 95 ALA A N 1
ATOM 730 C CA . ALA A 1 95 ? 6.298 2.011 -12.358 1.00 56.09 95 ALA A CA 1
ATOM 731 C C . ALA A 1 95 ? 6.284 1.557 -13.822 1.00 56.09 95 ALA A C 1
ATOM 733 O O . ALA A 1 95 ? 6.944 0.588 -14.199 1.00 56.09 95 ALA A O 1
ATOM 734 N N . CYS A 1 96 ? 5.627 2.319 -14.697 1.00 52.91 96 CYS A N 1
ATOM 735 C CA . CYS A 1 96 ? 5.855 2.170 -16.136 1.00 52.91 96 CYS A CA 1
ATOM 736 C C . CYS A 1 96 ? 7.339 2.408 -16.496 1.00 52.91 96 CYS A C 1
ATOM 738 O O . CYS A 1 96 ? 7.823 1.802 -17.445 1.00 52.91 96 CYS A O 1
ATOM 740 N N . ASP A 1 97 ? 8.081 3.196 -15.696 1.00 50.12 97 ASP A N 1
ATOM 741 C CA . ASP A 1 97 ? 9.434 3.633 -16.061 1.00 50.12 97 ASP A CA 1
ATOM 742 C C . ASP A 1 97 ? 10.361 3.939 -14.855 1.00 50.12 97 ASP A C 1
ATOM 744 O O . ASP A 1 97 ? 10.765 5.077 -14.625 1.00 50.12 97 ASP A O 1
ATOM 748 N N . PHE A 1 98 ? 10.701 2.943 -14.022 1.00 46.53 98 PHE A N 1
ATOM 749 C CA . PHE A 1 98 ? 11.701 3.131 -12.952 1.00 46.53 98 PHE A CA 1
ATOM 750 C C . PHE A 1 98 ? 12.706 1.974 -12.866 1.00 46.53 98 PHE A C 1
ATOM 752 O O . PHE A 1 98 ? 12.341 0.812 -12.707 1.00 46.53 98 PHE A O 1
ATOM 759 N N . LYS A 1 99 ? 14.002 2.322 -12.920 1.00 44.44 99 LYS A N 1
ATOM 760 C CA . LYS A 1 99 ? 15.165 1.431 -12.721 1.00 44.44 99 LYS A CA 1
ATOM 761 C C . LYS A 1 99 ? 15.515 1.186 -11.240 1.00 44.44 99 LYS A C 1
ATOM 763 O O . LYS A 1 99 ? 16.514 0.528 -10.966 1.00 44.44 99 LYS A O 1
ATOM 768 N N . LYS A 1 100 ? 14.748 1.717 -10.279 1.00 43.53 100 LYS A N 1
ATOM 769 C CA . LYS A 1 100 ? 15.002 1.543 -8.837 1.00 43.53 100 LYS A CA 1
ATOM 770 C C . LYS A 1 100 ? 13.820 0.851 -8.163 1.00 43.53 100 LYS A C 1
ATOM 772 O O . LYS A 1 100 ? 12.694 1.331 -8.234 1.00 43.53 100 LYS A O 1
ATOM 777 N N . GLN A 1 101 ? 14.122 -0.297 -7.566 1.00 49.94 101 GLN A N 1
ATOM 778 C CA . GLN A 1 101 ? 13.239 -1.120 -6.744 1.00 49.94 101 GLN A CA 1
ATOM 779 C C . GLN A 1 101 ? 12.893 -0.357 -5.463 1.00 49.94 101 GLN A C 1
ATOM 781 O O . GLN A 1 101 ? 13.761 0.289 -4.881 1.00 49.94 101 GLN A O 1
ATOM 786 N N . GLY A 1 102 ? 11.643 -0.427 -5.022 1.00 42.38 102 GLY A N 1
ATOM 787 C CA . GLY A 1 102 ? 11.231 0.237 -3.795 1.00 42.38 102 GLY A CA 1
ATOM 788 C C . GLY A 1 102 ? 9.851 -0.218 -3.374 1.00 42.38 102 GLY A C 1
ATOM 789 O O . GLY A 1 102 ? 8.885 0.499 -3.564 1.00 42.38 102 GLY A O 1
ATOM 790 N N . VAL A 1 103 ? 9.757 -1.423 -2.829 1.00 45.09 103 VAL A N 1
ATOM 791 C CA . VAL A 1 103 ? 8.784 -1.684 -1.771 1.00 45.09 103 VAL A CA 1
ATOM 792 C C . VAL A 1 103 ? 9.645 -1.762 -0.525 1.00 45.09 103 VAL A C 1
ATOM 794 O O . VAL A 1 103 ? 10.418 -2.705 -0.365 1.00 45.09 103 VAL A O 1
ATOM 797 N N . VAL A 1 104 ? 9.616 -0.702 0.275 1.00 44.81 104 VAL A N 1
ATOM 798 C CA . VAL A 1 104 ? 10.307 -0.674 1.561 1.00 44.81 104 VAL A CA 1
ATOM 799 C C . VAL A 1 104 ? 9.289 -1.135 2.590 1.00 44.81 104 VAL A C 1
ATOM 801 O O . VAL A 1 104 ? 8.397 -0.377 2.963 1.00 44.81 104 VAL A O 1
ATOM 804 N N . VAL A 1 105 ? 9.399 -2.399 2.986 1.00 40.50 105 VAL A N 1
ATOM 805 C CA . VAL A 1 105 ? 8.792 -2.888 4.221 1.00 40.50 105 VAL A CA 1
ATOM 806 C C . VAL A 1 105 ? 9.765 -2.507 5.328 1.00 40.50 105 VAL A C 1
ATOM 808 O O . VAL A 1 105 ? 10.917 -2.939 5.300 1.00 40.50 105 VAL A O 1
ATOM 811 N N . TRP A 1 106 ? 9.349 -1.624 6.231 1.00 34.34 106 TRP A N 1
ATOM 812 C CA . TRP A 1 106 ? 10.114 -1.348 7.442 1.00 34.34 106 TRP A CA 1
ATOM 813 C C . TRP A 1 106 ? 9.736 -2.396 8.486 1.00 34.34 106 TRP A C 1
ATOM 815 O O . TRP A 1 106 ? 8.579 -2.471 8.895 1.00 34.34 106 TRP A O 1
ATOM 825 N N . GLU A 1 107 ? 10.707 -3.217 8.882 1.00 28.56 107 GLU A N 1
ATOM 826 C CA . GLU A 1 107 ? 10.622 -4.034 10.090 1.00 28.56 107 GLU A CA 1
ATOM 827 C C . GLU A 1 107 ? 11.248 -3.253 11.254 1.00 28.56 107 GLU A C 1
ATOM 829 O O . GLU A 1 107 ? 12.390 -2.798 11.147 1.00 28.56 107 GLU A O 1
ATOM 834 N N . HIS A 1 108 ? 10.472 -3.169 12.342 1.00 33.81 108 HIS A N 1
ATOM 835 C CA . HIS A 1 108 ? 10.716 -2.520 13.642 1.00 33.81 108 HIS A CA 1
ATOM 836 C C . HIS A 1 108 ? 10.483 -1.007 13.726 1.00 33.81 108 HIS A C 1
ATOM 838 O O . HIS A 1 108 ? 11.280 -0.215 13.177 1.00 33.81 108 HIS A O 1
#

Radius of gyration: 14.09 Å; chains: 1; bounding box: 28×40×30 Å

pLDDT: mean 78.92, std 17.32, range [28.56, 97.75]

Foldseek 3Di:
DDDDDPVCVLCVVLVNNVLVVVLVVCLLVDAAAAEEEQEEQAPDDDDVCDCRPHVVVVCSCVVNVYHYHYDYYYHPDDDDPVCVVSHCAYHYDSDPDDPDDDRDHDDD

Secondary structure (DSSP, 8-state):
-----HHHHHHHHTT-HHHHHHHHHHGGG--TT-EEEEEES--SPPPTT-IIIIIHHHHHHHHH----EEEEEETT-PPPHHHHTT-SEEEE---SS-SS--------